Protein AF-A0A2I0D2U5-F1 (afdb_monomer)

Radius of gyration: 32.9 Å; Cα contacts (8 Å, |Δi|>4): 119; chains: 1; bounding box: 88×64×61 Å

Mean predicted aligned error: 17.51 Å

Sequence (113 aa):
MTAPGPITTVKAGSEFRICPSCGYELGFHTSFLGTNADKDNPVKSTREVFRVILICPECGARYDVGWRVSFSELESKFVIAPVRPVQAPASSPQVTIITSPPALPSHDLKDPD

Secondary structure (DSSP, 8-state):
-PPPPPEEE----S---S-TTT---S--EEEEEEGGGSTT-----SS-EEEEEEE-TTT--EEEEEEEEE---------------------PPP------PPPPPP-------

Foldseek 3Di:
DDDQDDEAEDAQPPHDQADPVPGHRRRFDKDWAWPVVDPPDPDPDVWTKTFIWTAHPPPRHIYGNPDIDTDDDPPPPPPPDPDDDPDDDDDDDDDDDDDDDDDDDDDDDDDDD

Structure (mmCIF, N/CA/C/O backbone):
data_AF-A0A2I0D2U5-F1
#
_entry.id   AF-A0A2I0D2U5-F1
#
loop_
_atom_site.group_PDB
_atom_site.id
_atom_site.type_symbol
_atom_site.label_atom_id
_atom_site.label_alt_id
_atom_site.label_comp_id
_atom_site.label_asym_id
_atom_site.label_entity_id
_atom_site.label_seq_id
_atom_site.pdbx_PDB_ins_code
_atom_site.Cartn_x
_atom_site.Cartn_y
_atom_site.Cartn_z
_atom_site.occupancy
_atom_site.B_iso_or_equiv
_atom_site.auth_seq_id
_atom_site.auth_comp_id
_atom_site.auth_asym_id
_atom_site.auth_atom_id
_atom_site.pdbx_PDB_model_num
ATOM 1 N N . MET A 1 1 ? 20.217 -1.726 10.585 1.00 42.69 1 MET A N 1
ATOM 2 C CA . MET A 1 1 ? 19.165 -1.540 9.564 1.00 42.69 1 MET A CA 1
ATOM 3 C C . MET A 1 1 ? 18.234 -2.737 9.661 1.00 42.69 1 MET A C 1
ATOM 5 O O . MET A 1 1 ? 18.656 -3.833 9.321 1.00 42.69 1 MET A O 1
ATOM 9 N N . THR A 1 2 ? 17.046 -2.574 10.240 1.00 55.62 2 THR A N 1
ATOM 10 C CA . THR A 1 2 ? 16.085 -3.679 10.396 1.00 55.62 2 THR A CA 1
ATOM 11 C C . THR A 1 2 ? 15.466 -3.973 9.037 1.00 55.62 2 THR A C 1
ATOM 13 O O . THR A 1 2 ? 14.981 -3.057 8.376 1.00 55.62 2 THR A O 1
ATOM 16 N N . ALA A 1 3 ? 15.537 -5.226 8.591 1.00 65.19 3 ALA A N 1
ATOM 17 C CA . ALA A 1 3 ? 14.916 -5.636 7.340 1.00 65.19 3 ALA A CA 1
ATOM 18 C C . ALA A 1 3 ? 13.402 -5.348 7.393 1.00 65.19 3 ALA A C 1
ATOM 20 O O . ALA A 1 3 ? 12.782 -5.576 8.436 1.00 65.19 3 ALA A O 1
ATOM 21 N N . PRO A 1 4 ? 12.794 -4.832 6.312 1.00 71.75 4 PRO A N 1
ATOM 22 C CA . PRO A 1 4 ? 11.361 -4.594 6.301 1.00 71.75 4 PRO A CA 1
ATOM 23 C C . PRO A 1 4 ? 10.617 -5.930 6.431 1.00 71.75 4 PRO A C 1
ATOM 25 O O . PRO A 1 4 ? 11.028 -6.932 5.845 1.00 71.75 4 PRO A O 1
ATOM 28 N N . GLY A 1 5 ? 9.528 -5.938 7.205 1.00 79.50 5 GLY A N 1
ATOM 29 C CA . GLY A 1 5 ? 8.739 -7.142 7.473 1.00 79.50 5 GLY A CA 1
ATOM 30 C C . GLY A 1 5 ? 8.161 -7.806 6.209 1.00 79.50 5 GLY A C 1
ATOM 31 O O . GLY A 1 5 ? 8.179 -7.203 5.123 1.00 79.50 5 GLY A O 1
ATOM 32 N N . PRO A 1 6 ? 7.642 -9.044 6.338 1.00 91.62 6 PRO A N 1
ATOM 33 C CA . PRO A 1 6 ? 7.057 -9.784 5.224 1.00 91.62 6 PRO A CA 1
ATOM 34 C C . PRO A 1 6 ? 5.871 -9.030 4.609 1.00 91.62 6 PRO A C 1
ATOM 36 O O . PRO A 1 6 ? 5.181 -8.264 5.282 1.00 91.62 6 PRO A O 1
ATOM 39 N N . ILE A 1 7 ? 5.645 -9.249 3.312 1.00 94.75 7 ILE A N 1
ATOM 40 C CA . ILE A 1 7 ? 4.513 -8.678 2.575 1.00 94.75 7 ILE A CA 1
ATOM 41 C C . ILE A 1 7 ? 3.397 -9.722 2.529 1.00 94.75 7 ILE A C 1
ATOM 43 O O . ILE A 1 7 ? 3.588 -10.802 1.971 1.00 94.75 7 ILE A O 1
ATOM 47 N N . THR A 1 8 ? 2.229 -9.388 3.075 1.00 95.62 8 THR A N 1
ATOM 48 C CA . THR A 1 8 ? 1.058 -10.276 3.102 1.00 95.62 8 THR A CA 1
ATOM 49 C C . THR A 1 8 ? 0.110 -9.955 1.951 1.00 95.62 8 THR A C 1
ATOM 51 O O . THR A 1 8 ? -0.327 -8.816 1.798 1.00 95.62 8 THR A O 1
ATOM 54 N N . THR A 1 9 ? -0.261 -10.947 1.142 1.00 95.25 9 THR A N 1
ATOM 55 C CA . THR A 1 9 ? -1.256 -10.753 0.077 1.00 95.25 9 THR A CA 1
ATOM 56 C C . THR A 1 9 ? -2.672 -10.735 0.649 1.00 95.25 9 THR A C 1
ATOM 58 O O . THR A 1 9 ? -3.052 -11.641 1.389 1.00 95.25 9 THR A O 1
ATOM 61 N N . VAL A 1 10 ? -3.464 -9.720 0.298 1.00 93.69 10 VAL A N 1
ATOM 62 C CA . VAL A 1 10 ? -4.841 -9.541 0.790 1.00 93.69 10 VAL A CA 1
ATOM 63 C C . VAL A 1 10 ? -5.785 -9.139 -0.342 1.00 93.69 10 VAL A C 1
ATOM 65 O O . VAL A 1 10 ? -5.393 -8.470 -1.293 1.00 93.69 10 VAL A O 1
ATOM 68 N N . LYS A 1 11 ? -7.055 -9.542 -0.254 1.00 90.75 11 LYS A N 1
ATOM 69 C CA . LYS A 1 11 ? -8.086 -9.158 -1.227 1.00 90.75 11 LYS A CA 1
ATOM 70 C C . LYS A 1 11 ? -8.746 -7.860 -0.768 1.00 90.75 11 LYS A C 1
ATOM 72 O O . LYS A 1 11 ? -9.3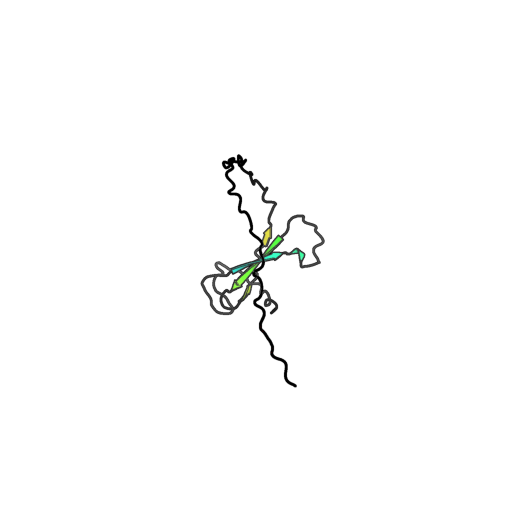25 -7.832 0.311 1.00 90.75 11 LYS A O 1
ATOM 77 N N . ALA A 1 12 ? -8.704 -6.817 -1.596 1.00 84.25 12 ALA A N 1
ATOM 78 C CA . ALA A 1 12 ? -9.193 -5.488 -1.215 1.00 84.25 12 ALA A CA 1
ATOM 79 C C . ALA A 1 12 ? -10.723 -5.385 -1.008 1.00 84.25 12 ALA A C 1
ATOM 81 O O . ALA A 1 12 ? -11.195 -4.388 -0.477 1.00 84.25 12 ALA A O 1
ATOM 82 N N . GLY A 1 13 ? -11.506 -6.405 -1.389 1.00 86.00 13 GLY A N 1
ATOM 83 C CA . GLY A 1 13 ? -12.964 -6.389 -1.226 1.00 86.00 13 GLY A CA 1
ATOM 84 C C . GLY A 1 13 ? -13.610 -5.169 -1.897 1.00 86.00 13 GLY A C 1
ATOM 85 O O . GLY A 1 13 ? -13.218 -4.802 -3.002 1.00 86.00 13 GLY A O 1
ATOM 86 N N . SER A 1 14 ? -14.601 -4.565 -1.233 1.00 89.25 14 SER A N 1
ATOM 87 C CA . SER A 1 14 ? -15.186 -3.271 -1.620 1.00 89.25 14 SER A CA 1
ATOM 88 C C . SER A 1 14 ? -14.350 -2.078 -1.148 1.00 89.25 14 SER A C 1
ATOM 90 O O . SER A 1 14 ? -14.288 -1.064 -1.834 1.00 89.25 14 SER A O 1
ATOM 92 N N . GLU A 1 15 ? -13.720 -2.195 0.022 1.00 90.69 15 GLU A N 1
ATOM 93 C CA . GLU A 1 15 ? -12.873 -1.169 0.625 1.00 90.69 15 GLU A CA 1
ATOM 94 C C . GLU A 1 15 ? -11.796 -1.839 1.489 1.00 90.69 15 GLU A C 1
ATOM 96 O O . GLU A 1 15 ? -12.092 -2.718 2.301 1.00 90.69 15 GLU A O 1
ATOM 101 N N . PHE A 1 16 ? -10.547 -1.391 1.348 1.00 93.19 16 PHE A N 1
ATOM 102 C CA . PHE A 1 16 ? -9.422 -1.837 2.168 1.00 93.19 16 PHE A CA 1
ATOM 103 C C . PHE A 1 16 ? -8.709 -0.631 2.779 1.00 93.19 16 PHE A C 1
ATOM 105 O O . PHE A 1 16 ? -7.691 -0.163 2.268 1.00 93.19 16 PHE A O 1
ATOM 112 N N . ARG A 1 17 ? -9.276 -0.106 3.871 1.00 95.12 17 ARG A N 1
ATOM 113 C CA . ARG A 1 17 ? -8.713 1.029 4.628 1.00 95.12 17 ARG A CA 1
ATOM 114 C C . ARG A 1 17 ? -8.325 0.710 6.072 1.00 95.12 17 ARG A C 1
ATOM 116 O O . ARG A 1 17 ? -7.584 1.482 6.668 1.00 95.12 17 ARG A O 1
ATOM 123 N N . ILE A 1 18 ? -8.822 -0.404 6.618 1.00 96.50 18 ILE A N 1
ATOM 124 C CA . ILE A 1 18 ? -8.554 -0.830 7.996 1.00 96.50 18 ILE A CA 1
ATOM 125 C C . ILE A 1 18 ? -7.401 -1.834 8.004 1.00 96.50 18 ILE A C 1
ATOM 127 O O . ILE A 1 18 ? -7.451 -2.834 7.289 1.00 96.50 18 ILE A O 1
ATOM 131 N N . CYS A 1 19 ? -6.372 -1.596 8.818 1.00 96.62 19 CYS A N 1
ATOM 132 C CA . CYS A 1 19 ? -5.242 -2.502 8.989 1.00 96.62 19 CYS A CA 1
ATOM 133 C C . CYS A 1 19 ? -5.663 -3.792 9.715 1.00 96.62 19 CYS A C 1
ATOM 135 O O . CYS A 1 19 ? -5.991 -3.729 10.900 1.00 96.62 19 CYS A O 1
ATOM 137 N N . PRO A 1 20 ? -5.548 -4.978 9.084 1.00 94.88 20 PRO A N 1
ATOM 138 C CA . PRO A 1 20 ? -5.878 -6.248 9.736 1.00 94.88 20 PRO A CA 1
ATOM 139 C C . PRO A 1 20 ? -4.973 -6.605 10.924 1.00 94.88 20 PRO A C 1
ATOM 141 O O . PRO A 1 20 ? -5.335 -7.459 11.723 1.00 94.88 20 PRO A O 1
ATOM 144 N N . SER A 1 21 ? -3.785 -5.995 11.029 1.00 95.62 21 SER A N 1
ATOM 145 C CA . SER A 1 21 ? -2.828 -6.292 12.103 1.00 95.62 21 SER A CA 1
ATOM 146 C C . SER A 1 21 ? -3.043 -5.466 13.370 1.00 95.62 21 SER A C 1
ATOM 148 O O . SER A 1 21 ? -2.704 -5.947 14.446 1.00 95.62 21 SER A O 1
ATOM 150 N N . CYS A 1 22 ? -3.520 -4.222 13.260 1.00 96.56 22 CYS A N 1
ATOM 151 C CA . CYS A 1 22 ? -3.599 -3.305 14.407 1.00 96.56 22 CYS A CA 1
ATOM 152 C C . CYS A 1 22 ? -4.880 -2.462 14.468 1.00 96.56 22 CYS A C 1
ATOM 154 O O . CYS A 1 22 ? -5.038 -1.686 15.402 1.00 96.56 22 CYS A O 1
ATOM 156 N N . GLY A 1 23 ? -5.779 -2.576 13.486 1.00 96.50 23 GLY A N 1
ATOM 157 C CA . GLY A 1 23 ? -7.056 -1.859 13.471 1.00 96.50 23 GLY A CA 1
ATOM 158 C C . GLY A 1 23 ? -6.994 -0.395 13.026 1.00 96.50 23 GLY A C 1
ATOM 159 O O . GLY A 1 23 ? -8.002 0.286 13.105 1.00 96.50 23 GLY A O 1
ATOM 160 N N . TYR A 1 24 ? -5.855 0.112 12.543 1.00 97.25 24 TYR A N 1
ATOM 161 C CA . TYR A 1 24 ? -5.761 1.488 12.028 1.00 97.25 24 TYR A CA 1
ATOM 162 C C . TYR A 1 24 ? -6.714 1.728 10.847 1.00 97.25 24 TYR A C 1
ATOM 164 O O . TYR A 1 24 ? -6.675 0.949 9.902 1.00 97.25 24 TYR A O 1
ATOM 172 N N . GLU A 1 25 ? -7.522 2.795 10.860 1.00 96.81 25 GLU A N 1
ATOM 173 C CA . GLU A 1 25 ? -8.660 2.961 9.928 1.00 96.81 25 GLU A CA 1
ATOM 174 C C . GLU A 1 25 ? -8.521 4.079 8.879 1.00 96.81 25 GLU A C 1
ATOM 176 O O . GLU A 1 25 ? -9.399 4.231 8.020 1.00 96.81 25 GLU A O 1
ATOM 181 N N . LEU A 1 26 ? -7.453 4.882 8.945 1.00 95.88 26 LEU A N 1
ATOM 182 C CA . LEU A 1 26 ? -7.271 6.066 8.089 1.00 95.88 26 LEU A CA 1
ATOM 183 C C . LEU A 1 26 ? -6.504 5.756 6.790 1.00 95.88 26 LEU A C 1
ATOM 185 O O . LEU A 1 26 ? -5.985 6.660 6.136 1.00 95.88 26 LEU A O 1
ATOM 189 N N . GLY A 1 27 ? -6.433 4.480 6.401 1.00 94.25 27 GLY A N 1
ATOM 190 C CA . GLY A 1 27 ? -5.769 4.035 5.180 1.00 94.25 27 GLY A CA 1
ATOM 191 C C . GLY A 1 27 ? -4.292 3.683 5.364 1.00 94.25 27 GLY A C 1
ATOM 192 O O . GLY A 1 27 ? -3.822 3.394 6.461 1.00 94.25 27 GLY A O 1
ATOM 193 N N . PHE A 1 28 ? -3.554 3.640 4.256 1.00 97.12 28 PHE A N 1
ATOM 194 C CA . PHE A 1 28 ? -2.188 3.116 4.213 1.00 97.12 28 PHE A CA 1
ATOM 195 C C . PHE A 1 28 ? -1.253 4.050 3.446 1.00 97.12 28 PHE A C 1
ATOM 197 O O . PHE A 1 28 ? -1.660 4.705 2.486 1.00 97.12 28 PHE A O 1
ATOM 204 N N . HIS A 1 29 ? 0.027 4.050 3.814 1.00 96.69 29 HIS A N 1
ATOM 205 C CA . HIS A 1 29 ? 1.084 4.582 2.958 1.00 96.69 29 HIS A CA 1
ATOM 206 C C . HIS A 1 29 ? 1.337 3.640 1.778 1.00 96.69 29 HIS A C 1
ATOM 208 O O . HIS A 1 29 ? 1.188 2.426 1.896 1.00 96.69 29 HIS A O 1
ATOM 214 N N . THR A 1 30 ? 1.748 4.181 0.636 1.00 95.31 30 THR A N 1
ATOM 215 C CA . THR A 1 30 ? 2.000 3.401 -0.583 1.00 95.31 30 THR A CA 1
ATOM 216 C C . THR A 1 30 ? 3.478 3.405 -0.937 1.00 95.31 30 THR A C 1
ATOM 218 O O . THR A 1 30 ? 4.116 4.456 -0.934 1.00 95.31 30 THR A O 1
ATOM 221 N N . SER A 1 31 ? 4.016 2.244 -1.302 1.00 93.88 31 SER A N 1
ATOM 222 C CA . SER A 1 31 ? 5.375 2.104 -1.838 1.00 93.88 31 SER A CA 1
ATOM 223 C C . SER A 1 31 ? 5.369 1.242 -3.099 1.00 93.88 31 SER A C 1
ATOM 225 O O . SER A 1 31 ? 4.511 0.373 -3.251 1.00 93.88 31 SER A O 1
ATOM 227 N N . PHE A 1 32 ? 6.321 1.472 -4.002 1.00 92.19 32 PHE A N 1
ATOM 228 C CA . PHE A 1 32 ? 6.455 0.719 -5.249 1.00 92.19 32 PHE A CA 1
ATOM 229 C C . PHE A 1 32 ? 7.596 -0.292 -5.136 1.00 92.19 32 PHE A C 1
ATOM 231 O O . PHE A 1 32 ? 8.706 0.058 -4.738 1.00 92.19 32 PHE A O 1
ATOM 238 N N . LEU A 1 33 ? 7.329 -1.544 -5.503 1.00 89.50 33 LEU A N 1
ATOM 239 C CA . LEU A 1 33 ? 8.306 -2.628 -5.531 1.00 89.50 33 LEU A CA 1
ATOM 240 C C . LEU A 1 33 ? 8.422 -3.164 -6.963 1.00 89.50 33 LEU A C 1
ATOM 242 O O . LEU A 1 33 ? 7.461 -3.718 -7.493 1.00 89.50 33 LEU A O 1
ATOM 246 N N . GLY A 1 34 ? 9.578 -2.984 -7.605 1.00 84.88 34 GLY A N 1
ATOM 247 C CA . GLY A 1 34 ? 9.796 -3.434 -8.985 1.00 84.88 34 GLY A CA 1
ATOM 248 C C . GLY A 1 34 ? 9.670 -4.954 -9.122 1.00 84.88 34 GLY A C 1
ATOM 249 O O . GLY A 1 34 ? 10.233 -5.702 -8.324 1.00 84.88 34 GLY A O 1
ATOM 250 N N . THR A 1 35 ? 8.942 -5.433 -10.136 1.00 69.88 35 THR A N 1
ATOM 251 C CA . THR A 1 35 ? 8.732 -6.878 -10.359 1.00 69.88 35 THR A CA 1
ATOM 252 C C . THR A 1 35 ? 9.942 -7.590 -10.962 1.00 69.88 35 THR A C 1
ATOM 254 O O . THR A 1 35 ? 9.995 -8.812 -10.920 1.00 69.88 35 THR A O 1
ATOM 257 N N . ASN A 1 36 ? 10.932 -6.849 -11.472 1.00 60.16 36 ASN A N 1
ATOM 258 C CA . ASN A 1 36 ? 12.187 -7.399 -12.007 1.00 60.16 36 ASN A CA 1
ATOM 259 C C . ASN A 1 36 ? 13.113 -8.000 -10.925 1.00 60.16 36 ASN A C 1
ATOM 261 O O . ASN A 1 36 ? 14.196 -8.483 -11.243 1.00 60.16 36 ASN A O 1
ATOM 265 N N . ALA A 1 37 ? 12.706 -7.966 -9.651 1.00 51.28 37 ALA A N 1
ATOM 266 C CA . ALA A 1 37 ? 13.415 -8.615 -8.550 1.00 51.28 37 ALA A CA 1
ATOM 267 C C . ALA A 1 37 ? 13.200 -10.145 -8.495 1.00 51.28 37 ALA A C 1
ATOM 269 O O . ALA A 1 37 ? 14.000 -10.835 -7.867 1.00 51.28 37 ALA A O 1
ATOM 270 N N . ASP A 1 38 ? 12.174 -10.679 -9.172 1.00 48.31 38 ASP A N 1
ATOM 271 C CA . ASP A 1 38 ? 11.929 -12.122 -9.297 1.00 48.31 38 ASP A CA 1
ATOM 272 C C . ASP A 1 38 ? 12.500 -12.629 -10.637 1.00 48.31 38 ASP A C 1
ATOM 274 O O . ASP A 1 38 ? 11.978 -12.340 -11.714 1.00 48.31 38 ASP A O 1
ATOM 278 N N . LYS A 1 39 ? 13.607 -13.375 -10.569 1.00 49.25 39 LYS A N 1
ATOM 279 C CA . LYS A 1 39 ? 14.475 -13.816 -11.682 1.00 49.25 39 LYS A CA 1
ATOM 280 C C . LYS A 1 39 ? 13.871 -14.806 -12.708 1.00 49.25 39 LYS A C 1
ATOM 282 O O . LYS A 1 39 ? 14.632 -15.372 -13.485 1.00 49.25 39 LYS A O 1
ATOM 287 N N . ASP A 1 40 ? 12.554 -14.998 -12.773 1.00 50.25 40 ASP A N 1
ATOM 288 C CA . ASP A 1 40 ? 11.933 -16.121 -13.511 1.00 50.25 40 ASP A CA 1
ATOM 289 C C . ASP A 1 40 ? 10.877 -15.729 -14.564 1.00 50.25 40 ASP A C 1
ATOM 291 O O . ASP A 1 40 ? 10.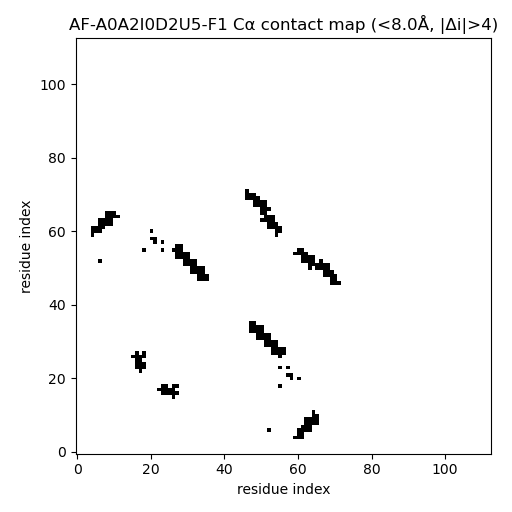056 -16.548 -14.972 1.00 50.25 40 ASP A O 1
ATOM 295 N N . ASN A 1 41 ? 10.877 -14.484 -15.055 1.00 48.03 41 ASN A N 1
ATOM 296 C CA . ASN A 1 41 ? 10.052 -14.113 -16.212 1.00 48.03 41 ASN A CA 1
ATOM 297 C C . ASN A 1 41 ? 10.909 -13.977 -17.489 1.00 48.03 41 ASN A C 1
ATOM 299 O O . ASN A 1 41 ? 11.654 -13.006 -17.617 1.00 48.03 41 ASN A O 1
ATOM 303 N N . PRO A 1 42 ? 10.802 -14.905 -18.465 1.00 45.69 42 PRO A N 1
ATOM 304 C CA . PRO A 1 42 ? 11.599 -14.889 -19.698 1.00 45.69 42 PRO A CA 1
ATOM 305 C C . PRO A 1 42 ? 11.159 -13.821 -20.714 1.00 45.69 42 PRO A C 1
ATOM 307 O O . PRO A 1 42 ? 11.730 -13.717 -21.800 1.00 45.69 42 PRO A O 1
ATOM 310 N N . VAL A 1 43 ? 10.157 -13.002 -20.389 1.00 47.69 43 VAL A N 1
ATOM 311 C CA . VAL A 1 43 ? 9.672 -11.943 -21.274 1.00 47.69 43 VAL A CA 1
ATOM 312 C C . VAL A 1 43 ? 10.357 -10.635 -20.891 1.00 47.69 43 VAL A C 1
ATOM 314 O O . VAL A 1 43 ? 9.960 -9.970 -19.936 1.00 47.69 43 VAL A O 1
ATOM 317 N N . LYS A 1 44 ? 11.378 -10.245 -21.667 1.00 47.38 44 LYS A N 1
ATOM 318 C CA . LYS A 1 44 ? 11.919 -8.876 -21.702 1.00 47.38 44 LYS A CA 1
ATOM 319 C C . LYS A 1 44 ? 10.845 -7.915 -22.228 1.00 47.38 44 LYS A C 1
ATOM 321 O O . LYS A 1 44 ? 10.920 -7.430 -23.352 1.00 47.38 44 LYS A O 1
ATOM 326 N N . SER A 1 45 ? 9.811 -7.668 -21.434 1.00 52.41 45 SER A N 1
ATOM 327 C CA . SER A 1 45 ? 8.951 -6.511 -21.630 1.00 52.41 45 SER A CA 1
ATOM 328 C C . SER A 1 45 ? 9.785 -5.283 -21.276 1.00 52.41 45 SER A C 1
ATOM 330 O O . SER A 1 45 ? 10.286 -5.176 -20.160 1.00 52.41 45 SER A O 1
ATOM 332 N N . THR A 1 46 ? 9.944 -4.354 -22.214 1.00 56.19 46 THR A N 1
ATOM 333 C CA . THR A 1 46 ? 10.595 -3.046 -22.004 1.00 56.19 46 THR A CA 1
ATOM 334 C C . THR A 1 46 ? 9.842 -2.151 -21.015 1.00 56.19 46 THR A C 1
ATOM 336 O O . THR A 1 46 ? 10.299 -1.059 -20.697 1.00 56.19 46 THR A O 1
ATOM 339 N N . ARG A 1 47 ? 8.681 -2.595 -20.520 1.00 62.31 47 ARG A N 1
ATOM 340 C CA . ARG A 1 47 ? 7.843 -1.862 -19.574 1.00 62.31 47 ARG A CA 1
ATOM 341 C C . ARG A 1 47 ? 8.125 -2.343 -18.154 1.00 62.31 47 ARG A C 1
ATOM 343 O O . ARG A 1 47 ? 7.790 -3.477 -17.809 1.00 62.31 47 ARG A O 1
ATOM 350 N N . GLU A 1 48 ? 8.704 -1.473 -17.334 1.00 73.62 48 GLU A N 1
ATOM 351 C CA . GLU A 1 48 ? 8.872 -1.731 -15.906 1.00 73.62 48 GLU A CA 1
ATOM 352 C C . GLU A 1 48 ? 7.500 -1.802 -15.227 1.00 73.62 48 GLU A C 1
ATOM 354 O O . GLU A 1 48 ? 6.706 -0.857 -15.272 1.00 73.62 48 GLU A O 1
ATOM 359 N N . VAL A 1 49 ? 7.213 -2.949 -14.613 1.00 83.25 49 VAL A N 1
ATOM 360 C CA . VAL A 1 49 ? 6.012 -3.156 -13.805 1.00 83.25 49 VAL A CA 1
ATOM 361 C C . VAL A 1 49 ? 6.404 -3.079 -12.332 1.00 83.25 49 VAL A C 1
ATOM 363 O O . VAL A 1 49 ? 7.383 -3.676 -11.886 1.00 83.25 49 VAL A O 1
ATOM 366 N N . PHE A 1 50 ? 5.626 -2.336 -11.556 1.00 89.00 50 PHE A N 1
ATOM 367 C CA . PHE A 1 50 ? 5.799 -2.196 -10.117 1.00 89.00 50 PHE A CA 1
ATOM 368 C C . PHE A 1 50 ? 4.580 -2.756 -9.396 1.00 89.00 50 PHE A C 1
ATOM 370 O O . PHE A 1 50 ? 3.437 -2.514 -9.786 1.00 89.00 50 PHE A O 1
ATOM 377 N N . ARG A 1 51 ? 4.823 -3.491 -8.313 1.00 92.00 51 ARG A N 1
ATOM 378 C CA . ARG A 1 51 ? 3.809 -3.847 -7.319 1.00 92.00 51 ARG A CA 1
ATOM 379 C C . ARG A 1 51 ? 3.611 -2.660 -6.386 1.00 92.00 51 ARG A C 1
ATOM 381 O O . ARG A 1 51 ? 4.596 -2.106 -5.903 1.00 92.00 51 ARG A O 1
ATOM 388 N N . VAL A 1 52 ? 2.366 -2.290 -6.108 1.00 94.12 52 VAL A N 1
ATOM 389 C CA . VAL A 1 52 ? 2.067 -1.288 -5.077 1.00 94.12 52 VAL A CA 1
ATOM 390 C C . VAL A 1 52 ? 1.838 -2.007 -3.755 1.00 94.12 52 V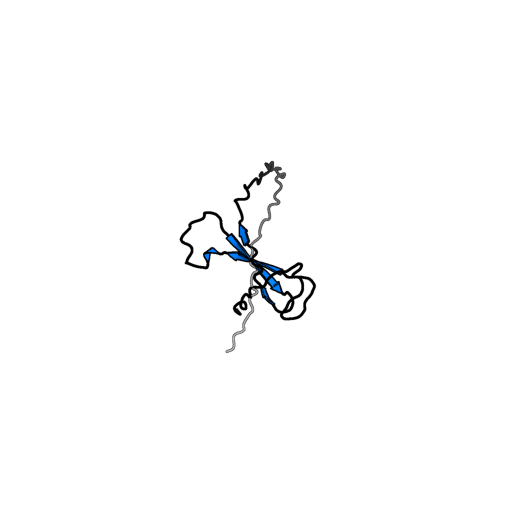AL A C 1
ATOM 392 O O . VAL A 1 52 ? 0.935 -2.834 -3.640 1.00 94.12 52 VAL A O 1
ATOM 395 N N . ILE A 1 53 ? 2.675 -1.700 -2.769 1.00 95.81 53 ILE A N 1
ATOM 396 C CA . ILE A 1 53 ? 2.603 -2.254 -1.420 1.00 95.81 53 ILE A CA 1
ATOM 397 C C . ILE A 1 53 ? 1.999 -1.205 -0.492 1.00 95.81 53 ILE A C 1
ATOM 399 O O . ILE A 1 53 ? 2.510 -0.084 -0.405 1.00 95.81 53 ILE A O 1
ATOM 403 N N . LEU A 1 54 ? 0.938 -1.591 0.211 1.00 96.31 54 LEU A N 1
ATOM 404 C CA . LEU A 1 54 ? 0.273 -0.792 1.234 1.00 96.31 54 LEU A CA 1
ATOM 405 C C . LEU A 1 54 ? 0.964 -1.020 2.580 1.00 96.31 54 LEU A C 1
ATOM 407 O O . LEU A 1 54 ? 1.174 -2.162 2.980 1.00 96.31 54 LEU A O 1
ATOM 411 N N . ILE A 1 55 ? 1.335 0.049 3.274 1.00 97.00 55 I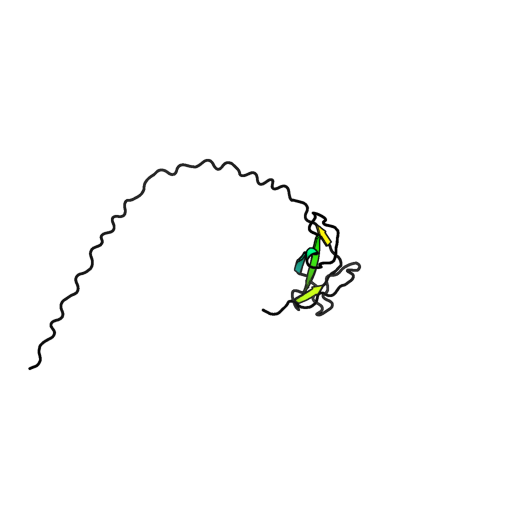LE A N 1
ATOM 412 C CA . ILE A 1 55 ? 2.087 0.016 4.528 1.00 97.00 55 ILE A CA 1
ATOM 413 C C . ILE A 1 55 ? 1.256 0.704 5.604 1.00 97.00 55 ILE A C 1
ATOM 415 O O . ILE A 1 55 ? 0.859 1.859 5.447 1.00 97.00 55 ILE A O 1
ATOM 419 N N . CYS A 1 56 ? 0.979 -0.005 6.696 1.00 96.56 56 CYS A N 1
ATOM 420 C CA . CYS A 1 56 ? 0.288 0.577 7.839 1.00 96.56 56 CYS A CA 1
ATOM 421 C C . CYS A 1 56 ? 1.204 1.607 8.525 1.00 96.56 56 CYS A C 1
ATOM 423 O O . CYS A 1 56 ? 2.328 1.243 8.876 1.00 96.56 56 CYS A O 1
ATOM 425 N N . PRO A 1 57 ? 0.758 2.857 8.740 1.00 96.12 57 PRO A N 1
ATOM 426 C CA . PRO A 1 57 ? 1.579 3.880 9.389 1.00 96.12 57 PRO A CA 1
ATOM 427 C C . PRO A 1 57 ? 1.819 3.606 10.880 1.00 96.12 57 PRO A C 1
ATOM 429 O O . PRO A 1 57 ? 2.847 4.013 11.404 1.00 96.12 57 PRO A O 1
ATOM 432 N N . GLU A 1 58 ? 0.908 2.887 11.544 1.00 96.25 58 GLU A N 1
ATOM 433 C CA . GLU A 1 58 ? 1.013 2.574 12.976 1.00 96.25 58 GLU A CA 1
ATOM 434 C C . GLU A 1 58 ? 1.968 1.408 13.250 1.00 96.25 58 GLU A C 1
ATOM 436 O O . GLU A 1 58 ? 2.927 1.533 14.003 1.00 96.25 58 GLU A O 1
ATOM 441 N N . CYS A 1 59 ? 1.726 0.248 12.631 1.00 95.00 59 CYS A N 1
ATOM 442 C CA . CYS A 1 59 ? 2.489 -0.971 12.932 1.00 95.00 59 CYS A CA 1
ATOM 443 C C . CYS A 1 59 ? 3.535 -1.339 11.872 1.00 95.00 59 CYS A C 1
ATOM 445 O O . CYS A 1 59 ? 4.260 -2.317 12.040 1.00 95.00 59 CYS A O 1
ATOM 447 N N . GLY A 1 60 ? 3.594 -0.620 10.748 1.00 94.75 60 GLY A N 1
ATOM 448 C CA . GLY A 1 60 ? 4.512 -0.924 9.648 1.00 94.75 60 GLY A CA 1
ATOM 449 C C . GLY A 1 60 ? 4.175 -2.193 8.855 1.00 94.75 60 GLY A C 1
ATOM 450 O O . GLY A 1 60 ? 4.943 -2.566 7.966 1.00 94.75 60 GLY A O 1
ATOM 451 N N . ALA A 1 61 ? 3.052 -2.867 9.140 1.00 95.50 61 ALA A N 1
ATOM 452 C CA . ALA A 1 61 ? 2.623 -4.058 8.406 1.00 95.50 61 ALA A CA 1
ATOM 453 C C . ALA A 1 61 ? 2.444 -3.756 6.911 1.00 95.50 61 ALA A C 1
ATOM 455 O O . ALA A 1 61 ? 1.938 -2.695 6.540 1.00 95.50 61 ALA A O 1
ATOM 456 N N . ARG A 1 62 ? 2.860 -4.696 6.055 1.00 96.69 62 ARG A N 1
ATOM 457 C CA . ARG A 1 62 ? 2.932 -4.515 4.600 1.00 96.69 62 ARG A CA 1
ATOM 458 C C . ARG A 1 62 ? 1.976 -5.466 3.894 1.00 96.69 62 ARG A C 1
ATOM 460 O O . ARG A 1 62 ? 2.001 -6.669 4.151 1.00 96.69 62 ARG A O 1
ATOM 467 N N . TYR A 1 63 ? 1.190 -4.939 2.963 1.00 96.12 63 TYR A N 1
ATOM 468 C CA . TYR A 1 63 ? 0.157 -5.680 2.250 1.00 96.12 63 TYR A CA 1
ATOM 469 C C . TYR A 1 63 ? 0.267 -5.507 0.732 1.00 96.12 63 TYR A C 1
ATOM 471 O O . TYR A 1 63 ? 0.455 -4.395 0.241 1.00 96.12 63 TYR A O 1
ATOM 479 N N . ASP A 1 64 ? 0.123 -6.602 -0.016 1.00 95.50 64 ASP A N 1
ATOM 480 C CA . ASP A 1 64 ? -0.036 -6.596 -1.479 1.00 95.50 64 ASP A CA 1
ATOM 481 C C . ASP A 1 64 ? -1.501 -6.893 -1.820 1.00 95.50 64 ASP A C 1
ATOM 483 O O . ASP A 1 64 ? -1.997 -7.988 -1.557 1.00 95.50 64 ASP A O 1
ATOM 487 N N . VAL A 1 65 ? -2.188 -5.920 -2.417 1.00 95.06 65 VAL A N 1
ATOM 488 C CA . VAL A 1 65 ? -3.580 -6.065 -2.886 1.00 95.06 65 VAL A CA 1
ATOM 489 C C . VAL A 1 65 ? -3.680 -6.506 -4.349 1.00 95.06 65 VAL A C 1
ATOM 491 O O . VAL A 1 65 ? -4.763 -6.512 -4.930 1.00 95.06 65 VAL A O 1
ATOM 494 N N . GLY A 1 66 ? -2.552 -6.845 -4.977 1.00 92.38 66 GLY A N 1
ATOM 495 C CA . GLY A 1 66 ? -2.480 -7.198 -6.393 1.00 92.38 66 GLY A CA 1
ATOM 496 C C . GLY A 1 66 ? -2.408 -5.990 -7.327 1.00 92.38 66 GLY A C 1
ATOM 497 O O . GLY A 1 66 ? -2.458 -6.161 -8.543 1.00 92.38 66 GLY A O 1
ATOM 498 N N . TRP A 1 67 ? -2.253 -4.770 -6.801 1.00 92.69 67 TRP A N 1
ATOM 499 C CA . TRP A 1 67 ? -2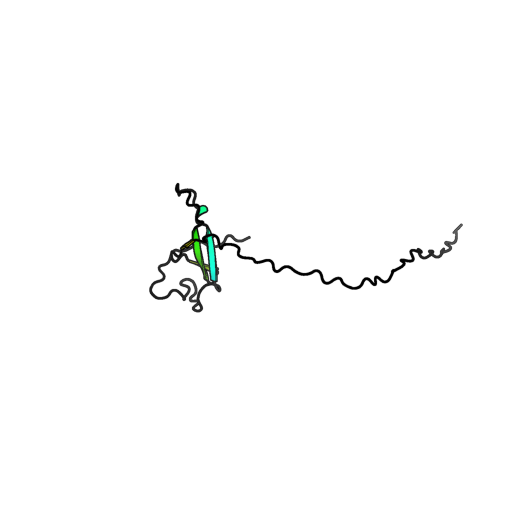.124 -3.580 -7.638 1.00 92.69 67 TRP A CA 1
ATOM 500 C C . TRP A 1 67 ? -0.767 -3.583 -8.350 1.00 92.69 67 TRP A C 1
ATOM 502 O O . TRP A 1 67 ? 0.297 -3.713 -7.730 1.00 92.69 67 TRP A O 1
ATOM 512 N N . ARG A 1 68 ? -0.817 -3.487 -9.679 1.00 90.81 68 ARG A N 1
ATOM 513 C CA . ARG A 1 68 ? 0.340 -3.353 -10.562 1.00 90.81 68 ARG A CA 1
ATOM 514 C C . ARG A 1 68 ? 0.237 -2.039 -11.324 1.00 90.81 68 ARG A C 1
ATOM 516 O O . ARG A 1 68 ? -0.824 -1.723 -11.856 1.00 90.81 68 ARG A O 1
ATOM 523 N N . VAL A 1 69 ? 1.332 -1.292 -11.380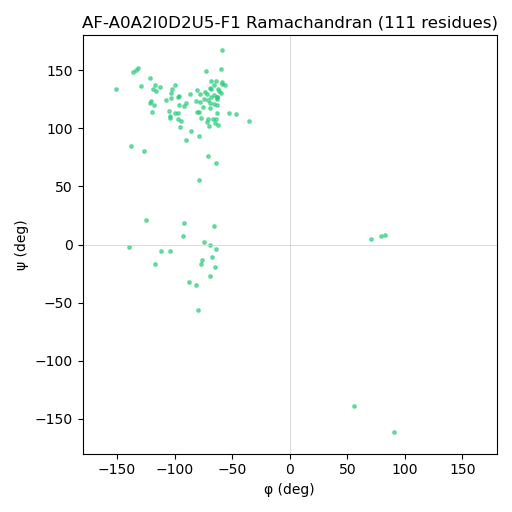 1.00 89.38 69 VAL A N 1
ATOM 524 C CA . VAL A 1 69 ? 1.449 -0.077 -12.193 1.00 89.38 69 VAL A CA 1
ATOM 525 C C . VAL A 1 69 ? 2.604 -0.239 -13.166 1.00 89.38 69 VAL A C 1
ATOM 527 O O . VAL A 1 69 ? 3.625 -0.834 -12.831 1.00 89.38 69 VAL A O 1
ATOM 530 N N . SER A 1 70 ? 2.441 0.281 -14.375 1.00 86.31 70 SER A N 1
ATOM 531 C CA . SER A 1 70 ? 3.519 0.385 -15.352 1.00 86.31 70 SER A CA 1
ATOM 532 C C . SER A 1 70 ? 3.683 1.845 -15.723 1.00 86.31 70 SER A C 1
ATOM 534 O O . SER A 1 70 ? 2.734 2.455 -16.224 1.00 86.31 70 SER A O 1
ATOM 536 N N . PHE A 1 71 ? 4.868 2.400 -15.511 1.00 79.12 71 PHE A N 1
ATOM 537 C CA . PHE A 1 71 ? 5.181 3.723 -16.030 1.00 79.12 71 PHE A CA 1
ATOM 538 C C . PHE A 1 71 ? 5.569 3.556 -17.497 1.00 79.12 71 PHE A C 1
ATOM 540 O O . PHE A 1 71 ? 6.415 2.738 -17.846 1.00 79.12 71 PHE A O 1
ATOM 547 N N . SER A 1 72 ? 4.868 4.258 -18.379 1.00 72.06 72 SER A N 1
ATOM 548 C CA . SER A 1 72 ? 5.298 4.409 -19.774 1.00 72.06 72 SER A CA 1
ATOM 549 C C . SER A 1 72 ? 5.950 5.768 -1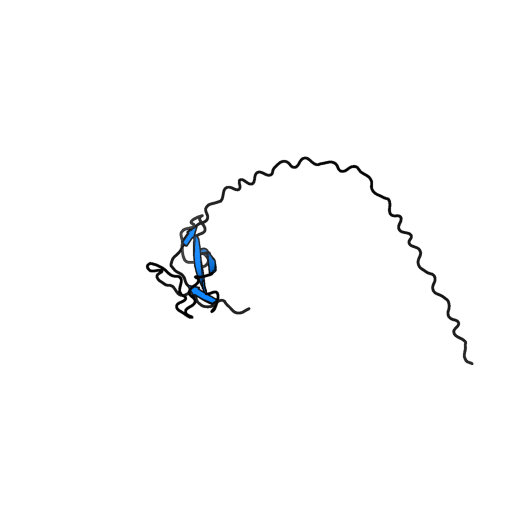9.847 1.00 72.06 72 SER A C 1
ATOM 551 O O . SER A 1 72 ? 5.432 6.677 -19.199 1.00 72.06 72 SER A O 1
ATOM 553 N N . GLU A 1 73 ? 7.079 5.867 -20.546 1.00 67.06 73 GLU A N 1
ATOM 554 C CA . GLU A 1 73 ? 7.896 7.075 -20.655 1.00 67.06 73 GLU A CA 1
ATOM 555 C C . GLU A 1 73 ? 7.013 8.327 -20.682 1.00 67.06 73 GLU A C 1
ATOM 557 O O . GLU A 1 73 ? 6.290 8.588 -21.643 1.00 67.06 73 GLU A O 1
ATOM 562 N N . LEU A 1 74 ? 7.012 9.070 -19.572 1.00 61.03 74 LEU A N 1
ATOM 563 C CA . LEU A 1 74 ? 6.501 10.429 -19.565 1.00 61.03 74 LEU A CA 1
ATOM 564 C C . LEU A 1 74 ? 7.410 11.175 -20.530 1.00 61.03 74 LEU A C 1
ATOM 566 O O . LEU A 1 74 ? 8.561 11.460 -20.190 1.00 61.03 74 LEU A O 1
ATOM 570 N N . GLU A 1 75 ? 6.917 11.426 -21.745 1.00 55.22 75 GLU A N 1
ATOM 571 C CA . GLU A 1 75 ? 7.592 12.303 -22.689 1.00 55.22 75 GLU A CA 1
ATOM 572 C C . GLU A 1 75 ? 7.986 13.562 -21.925 1.00 55.22 75 GLU A C 1
ATOM 574 O O . GLU A 1 75 ? 7.135 14.312 -21.436 1.00 55.22 75 GLU A O 1
ATOM 579 N N . SER A 1 76 ? 9.291 13.747 -21.753 1.00 54.47 76 SER A N 1
ATOM 580 C CA . SER A 1 76 ? 9.867 14.854 -21.009 1.00 54.47 76 SER A CA 1
ATOM 581 C C . SER A 1 76 ? 9.675 16.132 -21.816 1.00 54.47 76 SER A C 1
ATOM 583 O O . SER A 1 76 ? 10.605 16.648 -22.426 1.00 54.47 76 SER A O 1
ATOM 585 N N . LYS A 1 77 ? 8.455 16.672 -21.822 1.00 50.88 77 LYS A N 1
ATOM 586 C CA . LYS A 1 77 ? 8.164 18.026 -22.300 1.00 50.88 77 LYS A CA 1
ATOM 587 C C . LYS A 1 77 ? 8.545 19.029 -21.215 1.00 50.88 77 LYS A C 1
ATOM 589 O O . LYS A 1 77 ? 7.731 19.836 -20.781 1.00 50.88 77 LYS A O 1
ATOM 594 N N . PHE A 1 78 ? 9.793 18.980 -20.758 1.00 58.09 78 PHE A N 1
ATOM 595 C CA . PHE A 1 78 ? 10.371 20.107 -20.043 1.00 58.09 78 PHE A CA 1
ATOM 596 C C . PHE A 1 78 ? 10.788 21.131 -21.095 1.00 58.09 78 PHE A C 1
ATOM 598 O O . PHE A 1 78 ? 11.869 21.056 -21.673 1.00 58.09 78 PHE A O 1
ATOM 605 N N . VAL A 1 79 ? 9.896 22.080 -21.382 1.00 56.28 79 VAL A N 1
ATOM 606 C CA . VAL A 1 79 ? 10.266 23.285 -22.124 1.00 56.28 79 VAL A CA 1
ATOM 607 C C . VAL A 1 79 ? 11.135 24.117 -21.188 1.00 56.28 79 VAL A C 1
ATOM 609 O O . VAL A 1 79 ? 10.633 24.766 -20.272 1.00 56.28 79 VAL A O 1
ATOM 612 N N . ILE A 1 80 ? 12.450 24.079 -21.394 1.00 61.06 80 ILE A N 1
ATOM 613 C CA . ILE A 1 80 ? 13.351 25.062 -20.796 1.00 61.06 80 ILE A CA 1
ATOM 614 C C . ILE A 1 80 ? 12.968 26.410 -21.410 1.00 61.06 80 ILE A C 1
ATOM 616 O O . ILE A 1 80 ? 13.197 26.650 -22.596 1.00 61.06 80 ILE A O 1
ATOM 620 N N . ALA A 1 81 ? 12.334 27.279 -20.624 1.00 55.94 81 ALA A N 1
ATOM 621 C CA . ALA A 1 81 ? 12.105 28.654 -21.039 1.00 55.94 81 ALA A CA 1
ATOM 622 C C . ALA A 1 81 ? 13.473 29.330 -21.259 1.00 55.94 81 ALA A C 1
ATOM 624 O O . ALA A 1 81 ? 14.348 29.201 -20.398 1.00 55.94 81 ALA A O 1
ATOM 625 N N . PRO A 1 82 ? 13.698 30.045 -22.377 1.00 57.69 82 PRO A N 1
ATOM 626 C CA . PRO A 1 82 ? 14.942 30.771 -22.578 1.00 57.69 82 PRO A CA 1
ATOM 627 C C . PRO A 1 82 ? 15.036 31.887 -21.535 1.00 57.69 82 PRO A C 1
ATOM 629 O O . PRO A 1 82 ? 14.361 32.913 -21.630 1.00 57.69 82 PRO A O 1
ATOM 632 N N . VAL A 1 83 ? 15.874 31.686 -20.520 1.00 58.28 83 VAL A N 1
ATOM 633 C CA . VAL A 1 83 ? 16.222 32.738 -19.568 1.00 58.28 83 VAL A CA 1
ATOM 634 C C . VAL A 1 83 ? 17.106 33.726 -20.322 1.00 58.28 83 VAL A C 1
ATOM 636 O O . VAL A 1 83 ? 18.245 33.412 -20.666 1.00 58.28 83 VAL A O 1
ATOM 639 N N . ARG A 1 84 ? 16.582 34.918 -20.630 1.00 58.44 84 ARG A N 1
ATOM 640 C CA . ARG A 1 84 ? 17.436 36.018 -21.093 1.00 58.44 84 ARG A CA 1
ATOM 641 C C . ARG A 1 84 ? 18.397 36.363 -19.954 1.00 58.44 84 ARG A C 1
ATOM 643 O O . ARG A 1 84 ? 17.914 36.629 -18.852 1.00 58.44 84 ARG A O 1
ATOM 650 N N . PRO A 1 85 ? 19.719 36.394 -20.183 1.00 57.47 85 PRO A N 1
ATOM 651 C CA . PRO A 1 85 ? 20.636 36.906 -19.182 1.00 57.47 85 PRO A CA 1
ATOM 652 C C . PRO A 1 85 ? 20.302 38.382 -18.957 1.00 57.47 85 PRO A C 1
ATOM 654 O O . PRO A 1 85 ? 20.450 39.204 -19.860 1.00 57.47 85 PRO A O 1
ATOM 657 N N . VAL A 1 86 ? 19.811 38.724 -17.767 1.00 62.50 86 VAL A N 1
ATOM 658 C CA . VAL A 1 86 ? 19.805 40.115 -17.315 1.00 62.50 86 VAL A CA 1
ATOM 659 C C . VAL A 1 86 ? 21.233 40.412 -16.886 1.00 62.50 86 VAL A C 1
ATOM 661 O O . VAL A 1 86 ? 21.726 39.865 -15.902 1.00 62.50 86 VAL A O 1
ATOM 664 N N . GLN A 1 87 ? 21.923 41.234 -17.671 1.00 58.72 87 GLN A N 1
ATOM 665 C CA . GLN A 1 87 ? 23.254 41.723 -17.340 1.00 58.72 87 GLN A CA 1
ATOM 666 C C . GLN A 1 87 ? 23.129 42.638 -16.117 1.00 58.72 87 GLN A C 1
ATOM 668 O O . GLN A 1 87 ? 22.572 43.732 -16.204 1.00 58.72 87 GLN A O 1
ATOM 673 N N . ALA A 1 88 ? 23.600 42.170 -14.962 1.00 58.69 88 ALA A N 1
ATOM 674 C CA . ALA A 1 88 ? 23.737 43.015 -13.786 1.00 58.69 88 ALA A CA 1
ATOM 675 C C . ALA A 1 88 ? 24.804 44.094 -14.068 1.00 58.69 88 ALA A C 1
ATOM 677 O O . ALA A 1 88 ? 25.845 43.769 -14.651 1.00 58.69 88 ALA A O 1
ATOM 678 N N . PRO A 1 89 ? 24.584 45.366 -13.690 1.00 56.81 89 PRO A N 1
ATOM 679 C CA . PRO A 1 89 ? 25.606 46.394 -13.830 1.00 56.81 89 PRO A CA 1
ATOM 680 C C . PRO A 1 89 ? 26.817 46.037 -12.960 1.00 56.81 89 PRO A C 1
ATOM 682 O O . PRO A 1 89 ? 26.695 45.749 -11.770 1.00 56.81 89 PRO A O 1
ATOM 685 N N . ALA A 1 90 ? 27.993 46.027 -13.583 1.00 60.62 90 ALA A N 1
ATOM 686 C CA . ALA A 1 90 ? 29.252 45.719 -12.930 1.00 60.62 90 ALA A CA 1
ATOM 687 C C . ALA A 1 90 ? 29.664 46.870 -12.002 1.00 60.62 90 ALA A C 1
ATOM 689 O O . ALA A 1 90 ? 30.152 47.903 -12.454 1.00 60.62 90 ALA A O 1
ATOM 690 N N . SER A 1 91 ? 29.517 46.674 -10.697 1.00 57.97 91 SER A N 1
ATOM 691 C CA . SER A 1 91 ? 30.243 47.456 -9.696 1.00 57.97 91 SER A CA 1
ATOM 692 C C . SER A 1 91 ? 30.729 46.523 -8.590 1.00 57.97 91 SER A C 1
ATOM 694 O O . SER A 1 91 ? 30.063 46.342 -7.573 1.00 57.97 91 SER A O 1
ATOM 696 N N . SER A 1 92 ? 31.887 45.898 -8.807 1.00 63.41 92 SER A N 1
ATOM 697 C CA . SER A 1 92 ? 32.615 45.206 -7.740 1.00 63.41 92 SER A CA 1
ATOM 698 C C . SER A 1 92 ? 33.350 46.238 -6.881 1.00 63.41 92 SER A C 1
ATOM 700 O O . SER A 1 92 ? 34.178 46.972 -7.426 1.00 63.41 92 SER A O 1
ATOM 702 N N . PRO A 1 93 ? 33.124 46.304 -5.559 1.00 60.88 93 PRO A N 1
ATOM 703 C CA . PRO A 1 93 ? 34.052 46.989 -4.674 1.00 60.88 93 PRO A CA 1
ATOM 704 C C . PRO A 1 93 ? 35.331 46.150 -4.559 1.00 60.88 93 PRO A C 1
ATOM 706 O O . PRO A 1 93 ? 35.278 44.944 -4.318 1.00 60.88 93 PRO A O 1
ATOM 709 N N . GLN A 1 94 ? 36.490 46.778 -4.756 1.00 61.50 94 GLN A N 1
ATOM 710 C CA . GLN A 1 94 ? 37.769 46.120 -4.509 1.00 61.50 94 GLN A CA 1
ATOM 711 C C . GLN A 1 94 ? 38.014 46.048 -3.001 1.00 61.50 94 GLN A C 1
ATOM 713 O O . GLN A 1 94 ? 38.097 47.074 -2.328 1.00 61.50 94 GLN A O 1
ATOM 718 N N . VAL A 1 95 ? 38.121 44.830 -2.474 1.00 60.31 95 VAL A N 1
ATOM 719 C CA . VAL A 1 95 ? 38.532 44.574 -1.092 1.00 60.31 95 VAL A CA 1
ATOM 720 C C . VAL A 1 95 ? 40.035 44.321 -1.099 1.00 60.31 95 VAL A C 1
ATOM 722 O O . VAL A 1 95 ? 40.492 43.266 -1.535 1.00 60.31 95 VAL A O 1
ATOM 725 N N . THR A 1 96 ? 40.812 45.291 -0.626 1.00 54.53 96 THR A N 1
ATOM 726 C CA . THR A 1 96 ? 42.251 45.117 -0.403 1.00 54.53 96 THR A CA 1
ATOM 727 C C . THR A 1 96 ? 42.456 44.394 0.923 1.00 54.53 96 THR A C 1
ATOM 729 O O . THR A 1 96 ? 42.148 44.934 1.985 1.00 54.53 96 THR A O 1
ATOM 732 N N . ILE A 1 97 ? 42.975 43.167 0.875 1.00 61.56 97 ILE A N 1
ATOM 733 C CA . ILE A 1 97 ? 43.364 42.424 2.076 1.00 61.56 97 ILE A CA 1
ATOM 734 C C . ILE A 1 97 ? 44.723 42.954 2.542 1.00 61.56 97 ILE A C 1
ATOM 736 O O . ILE A 1 97 ? 45.728 42.799 1.853 1.00 61.56 97 ILE A O 1
ATOM 740 N N . ILE A 1 98 ? 44.753 43.584 3.715 1.00 61.88 98 ILE A N 1
ATOM 741 C CA . ILE A 1 98 ? 45.989 44.003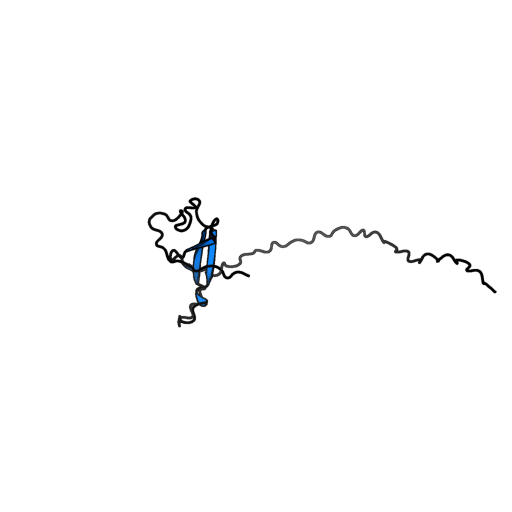 4.380 1.00 61.88 98 ILE A CA 1
ATOM 742 C C . ILE A 1 98 ? 46.499 42.803 5.185 1.00 61.88 98 ILE A C 1
ATOM 744 O O . ILE A 1 98 ? 46.021 42.539 6.286 1.00 61.88 98 ILE A O 1
ATOM 748 N N . THR A 1 99 ? 47.446 42.042 4.638 1.00 53.00 99 THR A N 1
ATOM 749 C CA . THR A 1 99 ? 48.161 41.003 5.393 1.00 53.00 99 THR A CA 1
ATOM 750 C C . THR A 1 99 ? 49.406 41.600 6.041 1.00 53.00 99 THR A C 1
ATOM 752 O O . THR A 1 99 ? 50.486 41.572 5.456 1.00 53.00 99 THR A O 1
ATOM 755 N N . SER A 1 100 ? 49.260 42.107 7.262 1.00 63.69 100 SER A N 1
ATOM 756 C CA . SER A 1 100 ? 50.394 42.351 8.159 1.00 63.69 100 SER A CA 1
ATOM 757 C C . SER A 1 100 ? 50.217 41.475 9.402 1.00 63.69 100 SER A C 1
ATOM 759 O O . SER A 1 100 ? 49.202 41.622 10.085 1.00 63.69 100 SER A O 1
ATOM 761 N N . PRO A 1 101 ? 51.148 40.556 9.717 1.00 68.19 101 PRO A N 1
ATOM 762 C CA . PRO A 1 101 ? 51.115 39.825 10.979 1.00 68.19 101 PRO A CA 1
ATOM 763 C C . PRO A 1 101 ? 51.402 40.784 12.149 1.00 68.19 101 PRO A C 1
ATOM 765 O O . PRO A 1 101 ? 52.273 41.648 12.013 1.00 68.19 101 PRO A O 1
ATOM 768 N N . PRO A 1 102 ? 50.727 40.654 13.303 1.00 63.84 102 PRO A N 1
ATOM 769 C CA . PRO A 1 102 ? 51.099 41.407 14.494 1.00 63.84 102 PRO A CA 1
ATOM 770 C C . PRO A 1 102 ? 52.456 40.921 15.026 1.00 63.84 102 PRO A C 1
ATOM 772 O O . PRO A 1 102 ? 52.697 39.719 15.141 1.00 63.84 102 PRO A O 1
ATOM 775 N N . ALA A 1 103 ? 53.347 41.862 15.348 1.00 60.91 103 ALA A N 1
ATOM 776 C CA . ALA A 1 103 ? 54.616 41.575 16.008 1.00 60.91 103 ALA A CA 1
ATOM 777 C C . ALA A 1 103 ? 54.363 41.047 17.432 1.00 60.91 103 ALA A C 1
ATOM 779 O O . ALA A 1 103 ? 53.622 41.658 18.203 1.00 60.91 103 ALA A O 1
ATOM 780 N N . LEU A 1 104 ? 54.973 39.907 17.767 1.00 61.56 104 LEU A N 1
ATOM 781 C CA . LEU A 1 104 ? 54.957 39.343 19.117 1.00 61.56 104 LEU A CA 1
ATOM 782 C C . LEU A 1 104 ? 55.791 40.231 20.063 1.00 61.56 104 LEU A C 1
ATOM 784 O O . LEU A 1 104 ? 56.910 40.593 19.696 1.00 61.56 104 LEU A O 1
ATOM 788 N N . PRO A 1 105 ? 55.310 40.552 21.276 1.00 58.69 105 PRO A N 1
ATOM 789 C CA . PRO A 1 105 ? 56.125 41.226 22.277 1.00 58.69 105 PRO A CA 1
ATOM 790 C C . PRO A 1 105 ? 57.161 40.268 22.885 1.00 58.69 105 PRO A C 1
ATOM 792 O O . PRO A 1 105 ? 56.840 39.158 23.314 1.00 58.69 105 PRO A O 1
ATOM 795 N N . SER A 1 106 ? 58.410 40.727 22.927 1.00 59.12 106 SER A N 1
ATOM 796 C CA . SER A 1 106 ? 59.531 40.110 23.634 1.00 59.12 106 SER A CA 1
ATOM 797 C C . SER A 1 106 ? 59.247 40.104 25.138 1.00 59.12 106 SER A C 1
ATOM 799 O O . SER A 1 106 ? 59.072 41.165 25.731 1.00 59.12 106 SER A O 1
ATOM 801 N N . HIS A 1 107 ? 59.209 38.929 25.761 1.00 60.44 107 HIS A N 1
ATOM 802 C CA . HIS A 1 107 ? 59.245 38.813 27.215 1.00 60.44 107 HIS A CA 1
ATOM 803 C C . HIS A 1 107 ? 60.670 38.463 27.644 1.00 60.44 107 HIS A C 1
ATOM 805 O O . HIS A 1 107 ? 61.163 37.378 27.340 1.00 60.44 107 HIS A O 1
ATOM 811 N N . ASP A 1 108 ? 61.313 39.404 28.337 1.00 56.66 108 ASP A N 1
ATOM 812 C CA . ASP A 1 108 ? 62.555 39.217 29.082 1.00 56.66 108 ASP A CA 1
ATOM 813 C C . ASP A 1 108 ? 62.421 38.039 30.056 1.00 56.66 108 ASP A C 1
ATOM 815 O O . ASP A 1 108 ? 61.664 38.106 31.031 1.00 56.66 108 ASP A O 1
ATOM 819 N N . LEU A 1 109 ? 63.173 36.963 29.811 1.00 58.75 109 LEU A N 1
ATOM 820 C CA . LEU A 1 109 ? 63.424 35.936 30.813 1.00 58.75 109 LEU A CA 1
ATOM 821 C C . LEU A 1 109 ? 64.842 36.116 31.353 1.00 58.75 109 LEU A C 1
ATOM 823 O O . LEU A 1 109 ? 65.838 35.928 30.665 1.00 58.75 109 LEU A O 1
ATOM 827 N N . LYS A 1 110 ? 64.858 36.544 32.607 1.00 51.47 110 LYS A N 1
ATOM 828 C CA . LYS A 1 110 ? 65.982 36.810 33.492 1.00 51.47 110 LYS A CA 1
ATOM 829 C C . LYS A 1 110 ? 66.777 35.525 33.771 1.00 51.47 110 LYS A C 1
ATOM 831 O O . LYS A 1 110 ? 66.186 34.553 34.237 1.00 51.47 110 LYS A O 1
ATOM 836 N N . ASP A 1 111 ? 68.086 35.554 33.516 1.00 53.88 111 ASP A N 1
ATOM 837 C CA . ASP A 1 111 ? 69.049 34.523 33.933 1.00 53.88 111 ASP A CA 1
ATOM 838 C C . ASP A 1 111 ? 69.015 34.302 35.455 1.00 53.88 111 ASP A C 1
ATOM 840 O O . ASP A 1 111 ? 69.001 35.277 36.221 1.00 53.88 111 ASP A O 1
ATOM 844 N N . PRO A 1 112 ? 69.052 33.041 35.910 1.00 65.00 112 PRO A N 1
ATOM 845 C CA . PRO A 1 112 ? 69.559 32.687 37.225 1.00 65.00 112 PRO A CA 1
ATOM 846 C C . PRO A 1 112 ? 70.932 31.986 37.133 1.00 65.00 112 PRO A C 1
ATOM 848 O O . PRO A 1 112 ? 71.039 30.961 36.466 1.00 65.00 112 PRO A O 1
ATOM 851 N N . ASP A 1 113 ? 71.904 32.577 37.844 1.00 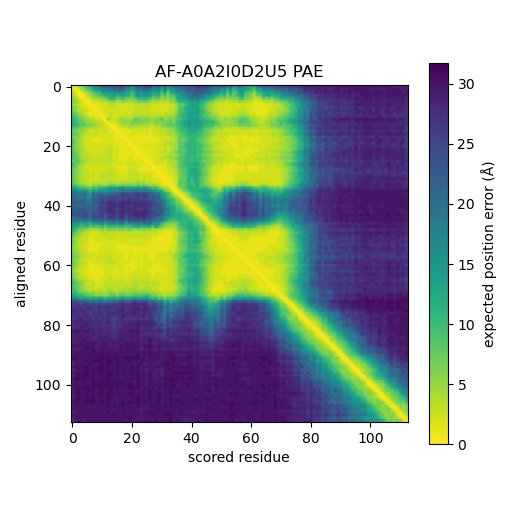50.16 113 ASP A N 1
ATOM 852 C CA . ASP A 1 113 ? 73.225 32.094 38.327 1.00 50.16 113 ASP A CA 1
ATOM 853 C C . ASP A 1 113 ? 74.085 31.151 37.458 1.00 50.16 113 ASP A C 1
ATOM 855 O O . ASP A 1 113 ? 73.782 29.938 37.356 1.00 50.16 113 ASP A O 1
#

Solvent-accessible surface area (backbone atoms only — not comparable to full-atom values): 7978 Å² total; per-residue (Å²): 135,83,77,80,75,73,72,44,79,49,80,46,81,96,72,74,35,59,39,92,88,80,64,50,64,92,42,61,47,80,45,79,44,64,54,83,78,58,94,79,68,91,69,86,62,93,60,58,45,24,37,43,35,37,28,34,82,87,82,60,52,35,33,32,60,78,48,72,48,64,72,68,86,74,76,79,79,73,76,77,72,87,75,76,84,75,81,73,84,89,76,81,82,86,81,82,83,82,89,72,82,82,82,80,82,86,75,90,78,80,87,80,136

pLDDT: mean 74.44, std 18.28, range [42.69, 97.25]

Nearest PDB structures (foldseek):
  1op4-assembly1_A  TM=3.097E-01  e=6.977E+00  Mus musculus
  1ss4-assembly1_A  TM=2.758E-01  e=2.594E+00  Bacillus cereus